Protein AF-A0A8T5FYB2-F1 (afdb_mo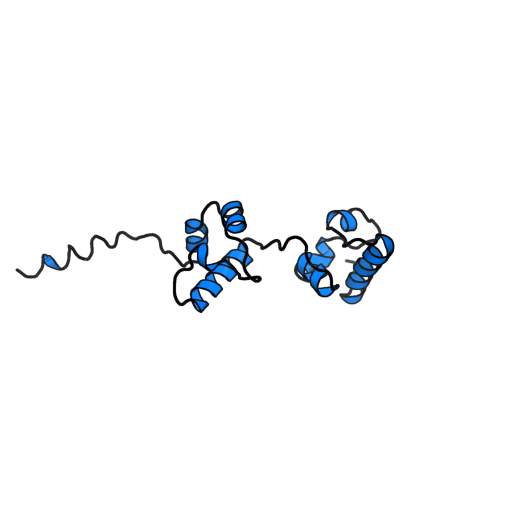nomer_lite)

Foldseek 3Di:
DPDDDLVNLLVLQVVVCVVPVDRDDQVNQCVDPVHDHQVNQCVRQVHPVSSCVVSVHDDPDPDDDLVQQLVVQLVLCVVVVHRDDLVSQPPDPSHDHSVSCCVPQVDPVSSCVSNVNDDDPPPPVVPVVVVVPPPD

Structure (mmCIF, N/CA/C/O backbone):
data_AF-A0A8T5FYB2-F1
#
_entry.id   AF-A0A8T5FYB2-F1
#
loop_
_atom_site.group_PDB
_atom_site.id
_atom_site.type_symbol
_atom_site.label_atom_id
_atom_site.label_alt_id
_atom_site.label_comp_id
_atom_site.label_asym_id
_atom_site.label_entity_id
_atom_site.label_seq_id
_atom_site.pdbx_PDB_ins_code
_atom_site.Cartn_x
_atom_site.Cartn_y
_atom_site.Cartn_z
_atom_site.occupancy
_atom_site.B_iso_or_equiv
_atom_site.auth_seq_id
_atom_site.auth_comp_id
_atom_site.auth_asym_id
_atom_site.auth_atom_id
_atom_site.pdbx_PDB_model_num
ATOM 1 N N . MET A 1 1 ? 3.066 13.982 -28.114 1.00 52.41 1 MET A N 1
ATOM 2 C CA . MET A 1 1 ? 3.278 12.894 -27.123 1.00 52.41 1 MET A CA 1
ATOM 3 C C . MET A 1 1 ? 3.550 11.590 -27.864 1.00 52.41 1 MET A C 1
ATOM 5 O O . MET A 1 1 ? 2.732 11.225 -28.700 1.00 52.41 1 MET A O 1
ATOM 9 N N . LYS A 1 2 ? 4.667 10.894 -27.600 1.00 58.66 2 LYS A N 1
ATOM 10 C CA . LYS A 1 2 ? 4.914 9.563 -28.189 1.00 58.66 2 LYS A CA 1
ATOM 11 C C . LYS A 1 2 ? 3.841 8.590 -27.685 1.00 58.66 2 LYS A C 1
ATOM 13 O O . LYS A 1 2 ? 3.773 8.314 -26.488 1.00 58.66 2 LYS A O 1
ATOM 18 N N . LYS A 1 3 ? 2.968 8.126 -28.582 1.00 71.88 3 LYS A N 1
ATOM 19 C CA . LYS A 1 3 ? 1.924 7.141 -28.274 1.00 71.88 3 LYS A CA 1
ATOM 20 C C . LYS A 1 3 ? 2.560 5.752 -28.304 1.00 71.88 3 LYS A C 1
ATOM 22 O O . LYS A 1 3 ? 2.771 5.207 -29.376 1.00 71.88 3 LYS A O 1
ATOM 27 N N . TYR A 1 4 ? 2.877 5.201 -27.136 1.00 79.94 4 TYR A N 1
ATOM 28 C CA . TYR A 1 4 ? 3.305 3.806 -27.029 1.00 79.94 4 TYR A CA 1
ATOM 29 C C . TYR A 1 4 ? 2.086 2.884 -26.925 1.00 79.94 4 TYR A C 1
ATOM 31 O O . TYR A 1 4 ? 1.150 3.163 -26.162 1.00 79.94 4 TYR A O 1
ATOM 39 N N . THR A 1 5 ? 2.091 1.784 -27.677 1.00 86.69 5 THR A N 1
ATOM 40 C CA . THR A 1 5 ? 1.067 0.739 -27.544 1.00 86.69 5 THR A CA 1
ATOM 41 C C . THR A 1 5 ? 1.333 -0.138 -26.318 1.00 86.69 5 THR A C 1
ATOM 43 O O . THR A 1 5 ? 2.391 -0.059 -25.688 1.00 86.69 5 THR A O 1
ATOM 46 N N . LYS A 1 6 ? 0.351 -0.965 -25.927 1.00 82.62 6 LYS A N 1
ATOM 47 C CA . LYS A 1 6 ? 0.542 -1.888 -24.796 1.00 82.62 6 LYS A CA 1
ATOM 48 C C . LYS A 1 6 ? 1.612 -2.930 -25.136 1.00 82.62 6 LYS A C 1
ATOM 50 O O . LYS A 1 6 ? 2.453 -3.205 -24.286 1.00 82.62 6 LYS A O 1
ATOM 55 N N . GLU A 1 7 ? 1.630 -3.436 -26.370 1.00 85.75 7 GLU A N 1
ATOM 56 C CA . GLU A 1 7 ? 2.602 -4.440 -26.818 1.00 85.75 7 GLU A CA 1
ATOM 57 C C . GLU A 1 7 ? 4.027 -3.881 -26.799 1.00 85.75 7 GLU A C 1
ATOM 59 O O . GLU A 1 7 ? 4.934 -4.528 -26.283 1.00 85.75 7 GLU A O 1
ATOM 64 N N . GLN A 1 8 ? 4.219 -2.645 -27.275 1.00 87.75 8 GLN A N 1
ATOM 65 C CA . GLN A 1 8 ? 5.530 -1.991 -27.260 1.00 87.75 8 GLN A CA 1
ATOM 66 C C . GLN A 1 8 ? 6.083 -1.867 -25.839 1.00 87.75 8 GLN A C 1
ATOM 68 O O . GLN A 1 8 ? 7.246 -2.171 -25.589 1.00 87.75 8 GLN A O 1
ATOM 73 N N . LEU A 1 9 ? 5.247 -1.453 -24.885 1.00 87.06 9 LEU A N 1
ATOM 74 C CA . LEU A 1 9 ? 5.647 -1.331 -23.485 1.00 87.06 9 LEU A CA 1
ATOM 75 C C . LEU A 1 9 ? 6.016 -2.694 -22.875 1.00 87.06 9 LEU A C 1
ATOM 77 O O . LEU A 1 9 ? 7.031 -2.804 -22.186 1.00 87.06 9 LEU A O 1
ATOM 81 N N . ILE A 1 10 ? 5.246 -3.744 -23.164 1.00 87.94 10 ILE A N 1
ATOM 82 C CA . ILE A 1 10 ? 5.572 -5.108 -22.720 1.00 87.94 10 ILE A CA 1
ATOM 83 C C . ILE A 1 10 ? 6.921 -5.549 -23.302 1.00 87.94 10 ILE A C 1
ATOM 85 O O . ILE A 1 10 ? 7.778 -6.032 -22.558 1.00 87.94 10 ILE A O 1
ATOM 89 N N . PHE A 1 11 ? 7.148 -5.301 -24.595 1.00 88.06 11 PHE A N 1
ATOM 90 C CA . PHE A 1 11 ? 8.403 -5.618 -25.273 1.00 88.06 11 PHE A CA 1
ATOM 91 C C . PHE A 1 11 ? 9.610 -4.952 -24.601 1.00 88.06 11 PHE A C 1
ATOM 93 O O . PHE A 1 11 ? 10.620 -5.614 -24.359 1.00 88.06 11 PHE A O 1
ATOM 100 N N . TYR A 1 12 ? 9.515 -3.672 -24.225 1.00 87.75 12 TYR A N 1
ATOM 101 C CA . TYR A 1 12 ? 10.605 -2.981 -23.525 1.00 87.75 12 TYR A CA 1
ATOM 102 C C . TYR A 1 12 ? 10.951 -3.633 -22.181 1.00 87.75 12 TYR A C 1
ATOM 104 O O . TYR A 1 12 ? 12.130 -3.843 -21.887 1.00 87.75 12 TYR A O 1
ATOM 112 N N . ILE A 1 13 ? 9.947 -4.000 -21.380 1.00 86.94 13 ILE A N 1
ATOM 113 C CA . ILE A 1 13 ? 10.162 -4.640 -20.073 1.00 86.94 13 ILE A CA 1
ATOM 114 C C . ILE A 1 13 ? 10.744 -6.047 -20.240 1.00 86.94 13 ILE A C 1
ATOM 116 O O . ILE A 1 13 ? 11.690 -6.405 -19.536 1.00 86.94 13 ILE A O 1
ATOM 120 N N . GLN A 1 14 ? 10.229 -6.834 -21.184 1.00 86.06 14 GLN A N 1
ATOM 121 C CA . GLN A 1 14 ? 10.755 -8.170 -21.470 1.00 86.06 14 GLN A CA 1
ATOM 122 C C . GLN A 1 14 ? 12.193 -8.114 -21.996 1.00 86.06 14 GLN A C 1
ATOM 124 O O . GLN A 1 14 ? 13.044 -8.883 -21.548 1.00 86.06 14 GLN A O 1
ATOM 129 N N . ASN A 1 15 ? 12.503 -7.167 -22.883 1.00 87.38 15 ASN A N 1
ATOM 130 C CA . ASN A 1 15 ? 13.857 -6.968 -23.394 1.00 87.38 15 ASN A CA 1
ATOM 131 C C . ASN A 1 15 ? 14.822 -6.526 -22.282 1.00 87.38 15 ASN A C 1
ATOM 133 O O . ASN A 1 15 ? 15.945 -7.025 -22.199 1.00 87.38 15 ASN A O 1
ATOM 137 N N . PHE A 1 16 ? 14.378 -5.644 -21.378 1.00 86.88 16 PHE A N 1
ATOM 138 C CA . PHE A 1 16 ? 15.153 -5.280 -20.192 1.00 86.88 16 PHE A CA 1
ATOM 139 C C . PHE A 1 16 ? 15.455 -6.512 -19.334 1.00 86.88 16 PHE A C 1
ATOM 141 O O . PHE A 1 16 ? 16.613 -6.748 -18.976 1.00 86.88 16 PHE A O 1
ATOM 148 N N . HIS A 1 17 ? 14.434 -7.326 -19.046 1.00 85.12 17 HIS A N 1
ATOM 149 C CA . HIS A 1 17 ? 14.605 -8.555 -18.280 1.00 85.12 17 HIS A CA 1
ATOM 150 C C . HIS A 1 17 ? 15.578 -9.514 -18.973 1.00 85.12 17 HIS A C 1
ATOM 152 O O . HIS A 1 17 ? 16.477 -10.041 -18.323 1.00 85.12 17 HIS A O 1
ATOM 158 N N . LYS A 1 18 ? 15.451 -9.722 -20.290 1.00 84.62 18 LYS A N 1
ATOM 159 C CA . LYS A 1 18 ? 16.349 -10.590 -21.067 1.00 84.62 18 LYS A CA 1
ATOM 160 C C . LYS A 1 18 ? 17.806 -10.128 -20.973 1.00 84.62 18 LYS A C 1
ATOM 162 O O . LYS A 1 18 ? 18.692 -10.951 -20.773 1.00 84.62 18 LYS A O 1
ATOM 167 N N . LYS A 1 19 ? 18.053 -8.816 -21.052 1.00 85.25 19 LYS A N 1
ATOM 168 C CA . LYS A 1 19 ? 19.405 -8.232 -20.996 1.00 85.25 19 LYS A CA 1
ATOM 169 C C . LYS A 1 19 ? 20.028 -8.248 -19.604 1.00 85.25 19 LYS A C 1
ATOM 171 O O . LYS A 1 19 ? 21.226 -8.468 -19.477 1.00 85.25 19 LYS A O 1
ATOM 176 N N . LYS A 1 20 ? 19.246 -7.954 -18.564 1.00 83.19 20 LYS A N 1
ATOM 177 C CA . LYS A 1 20 ? 19.756 -7.773 -17.194 1.00 83.19 20 LYS A CA 1
ATOM 178 C C . LYS A 1 20 ? 19.493 -8.973 -16.279 1.00 83.19 20 LYS A C 1
ATOM 180 O O . LYS A 1 20 ? 19.886 -8.915 -15.119 1.00 83.19 20 LYS A O 1
ATOM 185 N N . LYS A 1 21 ? 18.807 -10.013 -16.777 1.00 81.62 21 LYS A N 1
ATOM 186 C CA . LYS A 1 21 ? 18.339 -11.199 -16.032 1.00 81.62 21 LYS A CA 1
ATOM 187 C C . LYS A 1 21 ? 17.664 -10.851 -14.693 1.00 81.62 21 LYS A C 1
ATOM 189 O O . LYS A 1 21 ? 17.747 -11.604 -13.731 1.00 81.62 21 LYS A O 1
ATOM 194 N N . LYS A 1 22 ? 17.008 -9.687 -14.623 1.00 82.06 22 LYS A N 1
ATOM 195 C CA . LYS A 1 22 ? 16.340 -9.172 -13.421 1.00 82.06 22 LYS A CA 1
ATOM 196 C C . LYS A 1 22 ? 15.013 -8.518 -13.779 1.00 82.06 22 LYS A C 1
ATOM 198 O O . LYS A 1 22 ? 14.885 -7.915 -14.847 1.00 82.06 22 LYS A O 1
ATOM 203 N N . VAL A 1 23 ? 14.054 -8.569 -12.856 1.00 82.06 23 VAL A N 1
ATOM 204 C CA . VAL A 1 23 ? 12.792 -7.832 -12.993 1.00 82.06 23 VAL A CA 1
ATOM 205 C C . VAL A 1 23 ? 13.083 -6.328 -12.884 1.00 82.06 23 VAL A C 1
ATOM 207 O O . VAL A 1 23 ? 13.657 -5.902 -11.877 1.00 82.06 23 VAL A O 1
ATOM 210 N N . PRO A 1 24 ? 12.715 -5.514 -13.889 1.00 82.06 24 PRO A N 1
ATOM 211 C CA . PRO A 1 24 ? 12.968 -4.079 -13.856 1.00 82.06 24 PRO A CA 1
ATOM 212 C C . PRO A 1 24 ? 12.256 -3.402 -12.684 1.00 82.06 24 PRO A C 1
ATOM 214 O O . PRO A 1 24 ? 11.066 -3.615 -12.431 1.00 82.06 24 PRO A O 1
ATOM 217 N N . THR A 1 25 ? 12.980 -2.528 -11.989 1.00 82.62 25 THR A N 1
ATOM 218 C CA . THR A 1 25 ? 12.395 -1.598 -11.021 1.00 82.62 25 THR A CA 1
ATOM 219 C C . THR A 1 25 ? 12.078 -0.252 -11.673 1.00 82.62 25 THR A C 1
ATOM 221 O O . THR A 1 25 ? 12.579 0.080 -12.745 1.00 82.62 25 THR A O 1
ATOM 224 N N . ILE A 1 26 ? 11.278 0.575 -10.994 1.00 82.25 26 ILE A N 1
ATOM 225 C CA . ILE A 1 26 ? 10.985 1.950 -11.441 1.00 82.25 26 ILE A CA 1
ATOM 226 C C . ILE A 1 26 ? 12.277 2.752 -11.652 1.00 82.25 26 ILE A C 1
ATOM 228 O O . ILE A 1 26 ? 12.372 3.516 -12.609 1.00 82.25 26 ILE A O 1
ATOM 232 N N . LYS A 1 27 ? 13.270 2.571 -10.770 1.00 80.50 27 LYS A N 1
ATOM 233 C CA . LYS A 1 27 ? 14.566 3.247 -10.890 1.00 80.50 27 LYS A CA 1
ATOM 234 C C . LYS A 1 27 ? 15.308 2.783 -12.140 1.00 80.50 27 LYS A C 1
ATOM 236 O O . LYS A 1 27 ? 15.754 3.626 -1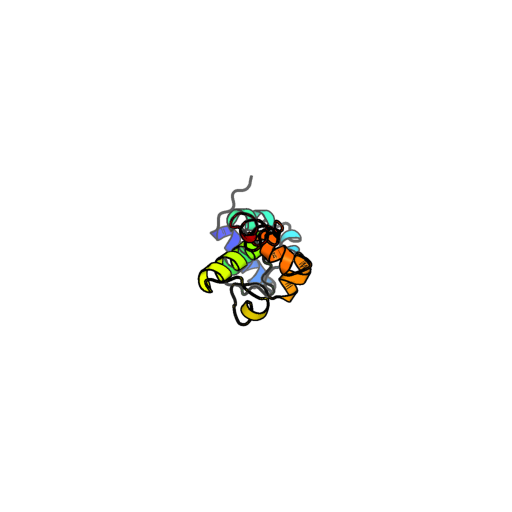2.899 1.00 80.50 27 LYS A O 1
ATOM 241 N N . ASP A 1 28 ? 15.356 1.475 -12.387 1.00 84.06 28 ASP A N 1
ATOM 242 C CA . ASP A 1 28 ? 16.044 0.916 -13.556 1.00 84.06 28 ASP A CA 1
ATOM 243 C C . ASP A 1 28 ? 15.515 1.478 -14.881 1.00 84.06 28 ASP A C 1
ATOM 245 O O . ASP A 1 28 ? 16.295 1.827 -15.761 1.00 84.06 28 ASP A O 1
ATOM 249 N N . ILE A 1 29 ? 14.191 1.585 -15.008 1.00 84.25 29 ILE A N 1
ATOM 250 C CA . ILE A 1 29 ? 13.544 2.070 -16.231 1.00 84.25 29 ILE A CA 1
ATOM 251 C C . ILE A 1 29 ? 13.667 3.584 -16.373 1.00 84.25 29 ILE A C 1
ATOM 253 O O . ILE A 1 29 ? 13.924 4.068 -17.467 1.00 84.25 29 ILE A O 1
ATOM 257 N N . ASN A 1 30 ? 13.526 4.339 -15.280 1.00 83.19 30 ASN A N 1
ATOM 258 C CA . ASN A 1 30 ? 13.702 5.791 -15.331 1.00 83.19 30 ASN A CA 1
ATOM 259 C C . ASN A 1 30 ? 15.167 6.198 -15.579 1.00 83.19 30 ASN A C 1
ATOM 261 O O . ASN A 1 30 ? 15.405 7.276 -16.114 1.00 83.19 30 ASN A O 1
ATOM 265 N N . SER A 1 31 ? 16.139 5.367 -15.190 1.00 82.75 31 SER A N 1
ATOM 266 C CA . SER A 1 31 ? 17.561 5.593 -15.472 1.00 82.75 31 SER A CA 1
ATOM 267 C C . SER A 1 31 ? 17.949 5.281 -16.921 1.00 82.75 31 SER A C 1
ATOM 269 O O . SER A 1 31 ? 18.985 5.755 -17.385 1.00 82.75 31 SER A O 1
ATOM 271 N N . ASP A 1 32 ? 17.144 4.508 -17.652 1.00 79.50 32 ASP A N 1
ATOM 272 C CA . ASP A 1 32 ? 17.409 4.170 -19.048 1.00 79.50 32 ASP A CA 1
ATOM 273 C C . ASP A 1 32 ? 16.757 5.184 -20.000 1.00 79.50 32 ASP A C 1
ATOM 275 O O . ASP A 1 32 ? 15.549 5.164 -20.227 1.00 79.50 32 ASP A O 1
ATOM 279 N N . LYS A 1 33 ? 17.574 6.045 -20.624 1.00 75.12 33 LYS A N 1
ATOM 280 C CA . LYS A 1 33 ? 17.117 7.049 -21.607 1.00 75.12 33 LYS A CA 1
ATOM 281 C C . LYS A 1 33 ? 16.396 6.442 -22.821 1.00 75.12 33 LYS A C 1
ATOM 283 O O . LYS A 1 33 ? 15.654 7.156 -23.493 1.00 75.12 33 LYS A O 1
ATOM 288 N N . LYS A 1 34 ? 16.628 5.160 -23.137 1.00 78.00 34 LYS A N 1
ATOM 289 C CA . LYS A 1 34 ? 15.990 4.467 -24.271 1.00 78.00 34 LYS A CA 1
ATOM 290 C C . LYS A 1 34 ? 14.645 3.844 -23.901 1.00 78.00 34 LYS A C 1
ATOM 292 O O . LYS A 1 34 ? 13.880 3.493 -24.798 1.00 78.00 34 LYS A O 1
ATOM 297 N N . SER A 1 35 ? 14.359 3.710 -22.608 1.00 78.50 35 SER A N 1
ATOM 298 C CA . SER A 1 35 ? 13.122 3.119 -22.119 1.00 78.50 35 SER A CA 1
ATOM 299 C C . SER A 1 35 ? 12.056 4.195 -21.864 1.00 78.50 35 SER A C 1
ATOM 301 O O . SER A 1 35 ? 12.369 5.303 -21.425 1.00 78.50 35 SER A O 1
ATOM 303 N N . PRO A 1 36 ? 10.767 3.902 -22.120 1.00 83.62 36 PRO A N 1
ATOM 304 C CA . PRO A 1 36 ? 9.675 4.787 -21.725 1.00 83.62 36 PRO A CA 1
ATOM 305 C C . PRO A 1 36 ? 9.686 5.056 -20.215 1.00 83.62 36 PRO A C 1
ATOM 307 O O . PRO A 1 36 ? 10.083 4.203 -19.427 1.00 83.62 36 PRO A O 1
ATOM 310 N N . SER A 1 37 ? 9.215 6.226 -19.783 1.00 84.00 37 SER A N 1
ATOM 311 C CA . SER A 1 37 ? 9.174 6.551 -18.353 1.00 84.00 37 SER A CA 1
ATOM 312 C C . SER A 1 37 ? 8.191 5.653 -17.600 1.00 84.00 37 SER A C 1
ATOM 314 O O . SER A 1 37 ? 7.145 5.271 -18.133 1.00 84.00 37 SER A O 1
ATOM 316 N N . SER A 1 38 ? 8.460 5.386 -16.320 1.00 83.00 38 SER A N 1
ATOM 317 C CA . SER A 1 38 ? 7.523 4.671 -15.432 1.00 83.00 38 SER A CA 1
ATOM 318 C C . SER A 1 38 ? 6.104 5.263 -15.431 1.00 83.00 38 SER A C 1
ATOM 320 O O . SER A 1 38 ? 5.130 4.512 -15.356 1.00 83.00 38 SER A O 1
ATOM 322 N N . SER A 1 39 ? 5.968 6.583 -15.597 1.00 81.88 39 SER A N 1
ATOM 323 C CA . SER A 1 39 ? 4.681 7.276 -15.733 1.00 81.88 39 SER A CA 1
ATOM 324 C C . SER A 1 39 ? 3.908 6.849 -16.984 1.00 81.88 39 SER A C 1
ATOM 326 O O . SER A 1 39 ? 2.690 6.710 -16.935 1.00 81.88 39 SER A O 1
ATOM 328 N N . THR A 1 40 ? 4.599 6.571 -18.093 1.00 87.19 40 THR A N 1
ATOM 329 C CA . THR A 1 40 ? 3.981 6.078 -19.339 1.00 87.19 40 THR A CA 1
ATOM 330 C C . THR A 1 40 ? 3.364 4.696 -19.127 1.00 87.19 40 THR A C 1
ATOM 332 O O . THR A 1 40 ? 2.219 4.453 -19.508 1.00 87.19 40 THR A O 1
ATOM 335 N N . TYR A 1 41 ? 4.087 3.807 -18.440 1.00 86.00 41 TYR A N 1
ATOM 336 C CA . TYR A 1 41 ? 3.580 2.487 -18.066 1.00 86.00 41 TYR A CA 1
ATOM 337 C C . TYR A 1 41 ? 2.397 2.580 -17.101 1.00 86.00 41 TYR A C 1
ATOM 339 O O . TYR A 1 41 ? 1.375 1.930 -17.316 1.00 86.00 41 TYR A O 1
ATOM 347 N N . ALA A 1 42 ? 2.508 3.405 -16.058 1.00 80.88 42 ALA A N 1
ATOM 348 C CA . ALA A 1 42 ? 1.437 3.589 -15.086 1.00 80.88 42 ALA A CA 1
ATOM 349 C C . ALA A 1 42 ? 0.171 4.179 -15.727 1.00 80.88 42 ALA A C 1
ATOM 351 O O . ALA A 1 42 ? -0.917 3.699 -15.439 1.00 80.88 42 ALA A O 1
ATOM 352 N N . ASN A 1 43 ? 0.294 5.135 -16.649 1.00 82.56 43 ASN A N 1
ATOM 353 C CA . ASN A 1 43 ? -0.860 5.699 -17.355 1.00 82.56 43 ASN A CA 1
ATOM 354 C C . ASN A 1 43 ? -1.532 4.681 -18.289 1.00 82.56 43 ASN A C 1
ATOM 356 O O . ASN A 1 43 ? -2.752 4.684 -18.423 1.00 82.56 43 ASN A O 1
ATOM 360 N N . ARG A 1 44 ? -0.761 3.786 -18.924 1.00 84.06 44 ARG A N 1
ATOM 361 C CA . ARG A 1 44 ? -1.304 2.800 -19.874 1.00 84.06 44 ARG A CA 1
ATOM 362 C C . ARG A 1 44 ? -1.925 1.575 -19.196 1.00 84.06 44 ARG A C 1
ATOM 364 O O . ARG A 1 44 ? -2.924 1.051 -19.686 1.00 84.06 44 ARG A O 1
ATOM 371 N N . PHE A 1 45 ? -1.321 1.102 -18.107 1.00 80.50 45 PHE A N 1
ATOM 372 C CA . PHE A 1 45 ? -1.722 -0.126 -17.402 1.00 80.50 45 PHE A CA 1
ATOM 373 C C . PHE A 1 45 ? -2.372 0.139 -16.034 1.00 80.50 45 PHE A C 1
ATOM 375 O O . PHE A 1 45 ? -2.795 -0.787 -15.346 1.00 80.50 45 PHE A O 1
ATOM 382 N N . GLY A 1 46 ? -2.458 1.400 -15.616 1.00 76.56 46 GLY A N 1
ATOM 383 C CA . GLY A 1 46 ? -3.020 1.853 -14.343 1.00 76.56 46 GLY A CA 1
ATOM 384 C C . GLY A 1 46 ? -2.007 1.919 -13.195 1.00 76.56 46 GLY A C 1
ATOM 385 O O . GLY A 1 46 ? -2.141 2.763 -12.313 1.00 76.56 46 GLY A O 1
ATOM 386 N N . SER A 1 47 ? -0.989 1.052 -13.165 1.00 79.75 47 SER A N 1
ATOM 387 C CA . SER A 1 47 ? 0.109 1.136 -12.191 1.00 79.75 47 SER A CA 1
ATOM 388 C C . SER A 1 47 ? 1.325 0.320 -12.626 1.00 79.75 47 SER A C 1
ATOM 390 O O . SER A 1 47 ? 1.189 -0.635 -13.384 1.00 79.75 47 SER A O 1
ATOM 392 N N . TRP A 1 48 ? 2.506 0.634 -12.082 1.00 81.69 48 TRP A N 1
ATOM 393 C CA . TRP A 1 48 ? 3.730 -0.146 -12.329 1.00 81.69 48 TRP A CA 1
ATOM 394 C C . TRP A 1 48 ? 3.576 -1.630 -11.959 1.00 81.69 48 TRP A C 1
ATOM 396 O O . TRP A 1 48 ? 4.040 -2.512 -12.674 1.00 81.69 48 TRP A O 1
ATOM 406 N N . ASN A 1 49 ? 2.875 -1.922 -10.861 1.00 77.12 49 ASN A N 1
ATOM 407 C CA . ASN A 1 49 ? 2.625 -3.304 -10.453 1.00 77.12 49 ASN A CA 1
ATOM 408 C C . ASN A 1 49 ? 1.706 -4.022 -11.446 1.00 77.12 49 ASN A C 1
ATOM 410 O O . ASN A 1 49 ? 1.975 -5.171 -11.780 1.00 77.12 49 ASN A O 1
ATOM 414 N N . LYS A 1 50 ? 0.659 -3.348 -11.946 1.00 79.62 50 LYS A N 1
ATOM 415 C CA . LYS A 1 50 ? -0.194 -3.897 -13.010 1.00 79.62 50 LYS A CA 1
ATOM 416 C C . LYS A 1 50 ? 0.614 -4.158 -14.277 1.00 79.62 50 LYS A C 1
ATOM 418 O O . LYS A 1 50 ? 0.446 -5.210 -14.877 1.00 79.62 50 LYS A O 1
ATOM 423 N N . THR A 1 51 ? 1.538 -3.267 -14.631 1.00 83.69 51 THR A N 1
ATOM 424 C CA . THR A 1 51 ? 2.460 -3.485 -15.749 1.00 83.69 51 THR A CA 1
ATOM 425 C C . THR A 1 51 ? 3.278 -4.763 -15.571 1.00 83.69 51 THR A C 1
ATOM 427 O O . THR A 1 51 ? 3.315 -5.585 -16.480 1.00 83.69 51 THR A O 1
ATOM 430 N N . LEU A 1 52 ? 3.899 -4.964 -14.402 1.00 82.44 52 LEU A N 1
ATOM 431 C CA . LEU A 1 52 ? 4.688 -6.169 -14.122 1.00 82.44 52 LEU A CA 1
ATOM 432 C C . LEU A 1 52 ? 3.839 -7.445 -14.192 1.00 82.44 52 LEU A C 1
ATOM 434 O O . LEU A 1 52 ? 4.291 -8.423 -14.777 1.00 82.44 52 LEU A O 1
ATOM 438 N N . ILE A 1 53 ? 2.608 -7.406 -13.671 1.00 80.62 53 ILE A N 1
ATOM 439 C CA . ILE A 1 53 ? 1.654 -8.524 -13.755 1.00 80.62 53 ILE A CA 1
ATOM 440 C C . ILE A 1 53 ? 1.330 -8.852 -15.218 1.00 80.62 53 ILE A C 1
ATOM 442 O O . ILE A 1 53 ? 1.424 -10.008 -15.612 1.00 80.62 53 ILE A O 1
ATOM 446 N N . VAL A 1 54 ? 1.005 -7.843 -16.035 1.00 82.06 54 VAL A N 1
ATOM 447 C CA . VAL A 1 54 ? 0.717 -8.023 -17.471 1.00 82.06 54 VAL A CA 1
ATOM 448 C C . VAL A 1 54 ? 1.930 -8.571 -18.226 1.00 82.06 54 VAL A C 1
ATOM 450 O O . VAL A 1 54 ? 1.774 -9.345 -19.162 1.00 82.06 54 VAL A O 1
ATOM 453 N N . CYS A 1 55 ? 3.143 -8.216 -17.803 1.00 81.75 55 CYS A N 1
ATOM 454 C CA . CYS A 1 55 ? 4.377 -8.739 -18.386 1.00 81.75 55 CYS A CA 1
ATOM 455 C C . CYS A 1 55 ? 4.761 -10.143 -17.873 1.00 81.75 55 CYS A C 1
ATOM 457 O O . CYS A 1 55 ? 5.817 -10.644 -18.252 1.00 81.75 55 CYS A O 1
ATOM 459 N N . GLY A 1 56 ? 3.947 -10.767 -17.012 1.00 80.44 56 GLY A N 1
ATOM 460 C CA . GLY A 1 56 ? 4.189 -12.109 -16.472 1.00 80.44 56 GLY A CA 1
ATOM 461 C C . GLY A 1 56 ? 5.153 -12.165 -15.281 1.00 80.44 56 GLY A C 1
ATOM 462 O O . GLY A 1 56 ? 5.604 -13.244 -14.905 1.00 80.44 56 GLY A O 1
ATOM 463 N N . PHE A 1 57 ? 5.484 -11.028 -14.660 1.00 82.06 57 PHE A N 1
ATOM 464 C CA . PHE A 1 57 ? 6.407 -10.978 -13.525 1.00 82.06 57 PHE A CA 1
ATOM 465 C C . PHE A 1 57 ? 5.684 -11.023 -12.176 1.00 82.06 57 PHE A C 1
ATOM 467 O O . PHE A 1 57 ? 4.699 -10.318 -11.939 1.00 82.06 57 PHE A O 1
ATOM 474 N N . LYS A 1 58 ? 6.242 -11.795 -11.232 1.00 67.56 58 LYS A N 1
ATOM 475 C CA . LYS A 1 58 ? 5.809 -11.788 -9.828 1.00 67.56 58 LYS A CA 1
ATOM 476 C C . LYS A 1 58 ? 6.264 -10.494 -9.144 1.00 67.56 58 LYS A C 1
ATOM 478 O O . LYS A 1 58 ? 7.438 -10.128 -9.174 1.00 67.56 58 LYS A O 1
ATOM 483 N N . ILE A 1 59 ? 5.333 -9.792 -8.502 1.00 73.19 59 ILE A N 1
ATOM 484 C CA . ILE A 1 59 ? 5.621 -8.551 -7.772 1.00 73.19 59 ILE A CA 1
ATOM 485 C C . ILE A 1 59 ? 6.166 -8.850 -6.365 1.00 73.19 59 ILE A C 1
ATOM 487 O O . ILE A 1 59 ? 5.453 -9.363 -5.512 1.00 73.19 59 ILE A O 1
ATOM 491 N N . ASN A 1 60 ? 7.418 -8.465 -6.088 1.00 57.41 60 ASN A N 1
ATOM 492 C CA . ASN A 1 60 ? 8.080 -8.740 -4.798 1.00 57.41 60 ASN A CA 1
ATOM 493 C C . ASN A 1 60 ? 7.487 -7.975 -3.596 1.00 57.41 60 ASN A C 1
ATOM 495 O O . ASN A 1 60 ? 7.632 -8.396 -2.453 1.00 57.41 60 ASN A O 1
ATOM 499 N N . LYS A 1 61 ? 6.829 -6.829 -3.822 1.00 59.47 61 LYS A N 1
ATOM 500 C CA . LYS A 1 61 ? 6.135 -6.056 -2.776 1.00 59.47 61 LYS A CA 1
ATOM 501 C C . LYS A 1 61 ? 4.857 -5.456 -3.349 1.00 59.47 61 LYS A C 1
ATOM 503 O O . LYS A 1 61 ? 4.900 -4.433 -4.035 1.00 59.47 61 LYS A O 1
ATOM 508 N N . LYS A 1 62 ? 3.709 -6.070 -3.051 1.00 61.88 62 LYS A N 1
ATOM 509 C CA . LYS A 1 62 ? 2.386 -5.541 -3.411 1.00 61.88 62 LYS A CA 1
ATOM 510 C C . LYS A 1 62 ? 2.158 -4.232 -2.649 1.00 61.88 62 LYS A C 1
ATOM 512 O O . LYS A 1 62 ? 1.807 -4.209 -1.472 1.00 61.88 62 LYS A O 1
ATOM 517 N N . LYS A 1 63 ? 2.464 -3.107 -3.300 1.00 66.81 63 LYS A N 1
ATOM 518 C CA . LYS A 1 63 ? 2.197 -1.769 -2.765 1.00 66.81 63 LYS A CA 1
ATOM 519 C C . LYS A 1 63 ? 0.724 -1.460 -2.991 1.00 66.81 63 LYS A C 1
ATOM 521 O O . LYS A 1 63 ? 0.350 -1.088 -4.093 1.00 66.81 63 LYS A O 1
ATOM 526 N N . TYR A 1 64 ? -0.076 -1.587 -1.942 1.00 72.94 64 TYR A N 1
ATOM 527 C CA . TYR A 1 64 ? -1.466 -1.146 -1.958 1.00 72.94 64 TYR A CA 1
ATOM 528 C C . TYR A 1 64 ? -1.536 0.365 -1.737 1.00 72.94 64 TYR A C 1
ATOM 530 O O . TYR A 1 64 ? -0.924 0.879 -0.795 1.00 72.94 64 TYR A O 1
ATOM 538 N N . SER A 1 65 ? -2.247 1.105 -2.578 1.00 81.44 65 SER A N 1
ATOM 539 C CA . SER A 1 65 ? -2.584 2.504 -2.297 1.00 81.44 65 SER A CA 1
ATOM 540 C C . SER A 1 65 ? -3.511 2.601 -1.079 1.00 81.44 65 SER A C 1
ATOM 542 O O . SER A 1 65 ? -4.180 1.636 -0.714 1.00 81.44 65 SER A O 1
ATOM 544 N N . LYS A 1 66 ? -3.577 3.773 -0.428 1.00 81.75 66 LYS A N 1
ATOM 545 C CA . LYS A 1 66 ? -4.522 3.966 0.688 1.00 81.75 66 LYS A CA 1
ATOM 546 C C . LYS A 1 66 ? -5.968 3.709 0.241 1.00 81.75 66 LYS A C 1
ATOM 548 O O . LYS A 1 66 ? -6.724 3.109 0.992 1.00 81.75 66 LYS A O 1
ATOM 553 N N . LYS A 1 67 ? -6.327 4.108 -0.983 1.00 79.38 67 LYS A N 1
ATOM 554 C CA . LYS A 1 67 ? -7.664 3.889 -1.549 1.00 79.38 67 LYS A CA 1
ATOM 555 C C . LYS A 1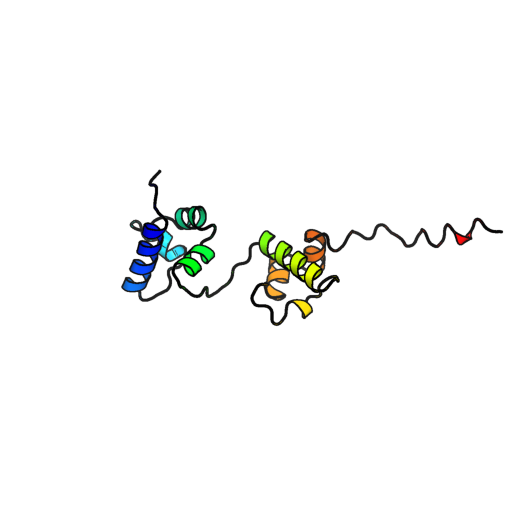 67 ? -7.980 2.399 -1.702 1.00 79.38 67 LYS A C 1
ATOM 557 O O . LYS A 1 67 ? -8.985 1.955 -1.159 1.00 79.38 67 LYS A O 1
ATOM 562 N N . GLU A 1 68 ? -7.087 1.635 -2.335 1.00 83.06 68 GLU A N 1
ATOM 563 C CA . GLU A 1 68 ? -7.246 0.179 -2.492 1.00 83.06 68 GLU A CA 1
ATOM 564 C C . GLU A 1 68 ? -7.377 -0.516 -1.134 1.00 83.06 68 GLU A C 1
ATOM 566 O O . GLU A 1 68 ? -8.253 -1.346 -0.950 1.00 83.06 68 GLU A O 1
ATOM 571 N N . MET A 1 69 ? -6.565 -0.122 -0.149 1.00 88.75 69 MET A N 1
ATOM 572 C CA . MET A 1 69 ? -6.641 -0.671 1.208 1.00 88.75 69 MET A CA 1
ATOM 573 C C . MET A 1 69 ? -8.006 -0.416 1.862 1.00 88.75 69 MET A C 1
ATOM 575 O O . MET A 1 69 ? -8.565 -1.303 2.498 1.00 88.75 69 MET A O 1
ATOM 579 N N . ILE A 1 70 ? -8.579 0.778 1.699 1.00 90.62 70 ILE A N 1
ATOM 580 C CA . ILE A 1 70 ? -9.917 1.075 2.224 1.00 90.62 70 ILE A CA 1
ATOM 581 C C . ILE A 1 70 ? -10.998 0.260 1.502 1.00 90.62 70 ILE A C 1
ATOM 583 O O . ILE A 1 70 ? -11.906 -0.256 2.155 1.00 90.62 70 ILE A O 1
ATOM 587 N N . GLU A 1 71 ? -10.900 0.106 0.181 1.00 87.06 71 GLU A N 1
ATOM 588 C CA . GLU A 1 71 ? -11.814 -0.741 -0.595 1.00 87.06 71 GLU A CA 1
ATOM 589 C C . GLU A 1 71 ? -11.730 -2.210 -0.166 1.00 87.06 71 GLU A C 1
ATOM 591 O O . GLU A 1 71 ? -12.770 -2.828 0.063 1.00 87.06 71 GLU A O 1
ATOM 596 N N . SER A 1 72 ? -10.525 -2.745 0.058 1.00 88.38 72 SER A N 1
ATOM 597 C CA . SER A 1 72 ? -10.347 -4.114 0.548 1.00 88.38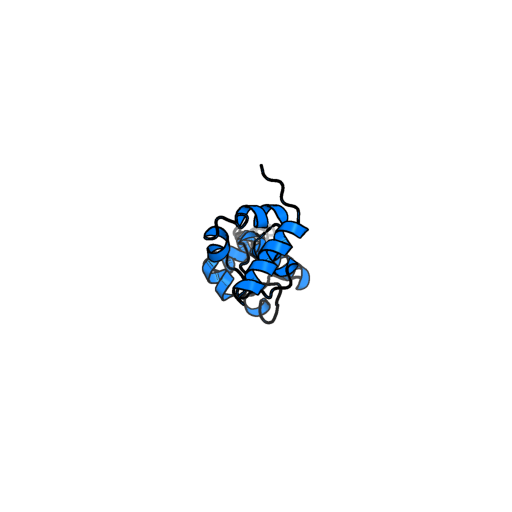 72 SER A CA 1
ATOM 598 C C . SER A 1 72 ? -11.024 -4.334 1.905 1.00 88.38 72 SER A C 1
ATOM 600 O O . SER A 1 72 ? -11.645 -5.369 2.124 1.00 88.38 72 SER A O 1
ATOM 602 N N . VAL A 1 73 ? -10.964 -3.353 2.812 1.00 90.88 73 VAL A N 1
ATOM 603 C CA . VAL A 1 73 ? -11.634 -3.436 4.122 1.00 90.88 73 VAL A CA 1
ATOM 604 C C . VAL A 1 73 ? -13.156 -3.376 3.997 1.00 90.88 73 VAL A C 1
ATOM 606 O O . VAL A 1 73 ? -13.853 -4.090 4.716 1.00 90.88 73 VAL A O 1
ATOM 609 N N . LYS A 1 74 ? -13.689 -2.565 3.075 1.00 88.00 74 LYS A N 1
ATOM 610 C CA . LYS A 1 74 ? -15.133 -2.534 2.790 1.00 88.00 74 LYS A CA 1
ATOM 611 C C . LYS A 1 74 ? -15.621 -3.868 2.228 1.00 88.00 74 LYS A C 1
ATOM 613 O O . LYS A 1 74 ? -16.651 -4.363 2.675 1.00 88.00 74 LYS A O 1
ATOM 618 N N . LEU A 1 75 ? -14.879 -4.446 1.284 1.00 87.81 75 LEU A N 1
ATOM 619 C CA . LEU A 1 75 ? -15.176 -5.763 0.717 1.00 87.81 75 LEU A CA 1
ATOM 620 C C . LEU A 1 75 ? -15.146 -6.846 1.795 1.00 87.81 75 LEU A C 1
ATOM 622 O O . LEU A 1 75 ? -16.107 -7.594 1.924 1.00 87.81 75 LEU A O 1
ATOM 626 N N . LEU A 1 76 ? -14.109 -6.849 2.637 1.00 89.19 76 LEU A N 1
ATOM 627 C CA . LEU A 1 76 ? -13.995 -7.793 3.747 1.00 89.19 76 LEU A CA 1
ATOM 628 C C . LEU A 1 76 ? -15.167 -7.666 4.732 1.00 89.19 76 LEU A C 1
ATOM 630 O O . LEU A 1 76 ? -15.671 -8.664 5.232 1.00 89.19 76 LEU A O 1
ATOM 634 N N . SER A 1 77 ? -15.630 -6.442 5.000 1.00 88.69 77 SER A N 1
ATOM 635 C CA . SER A 1 77 ? -16.793 -6.227 5.863 1.00 88.69 77 SER A CA 1
ATOM 636 C C . SER A 1 77 ? -18.087 -6.770 5.259 1.00 88.69 77 SER A C 1
ATOM 638 O O . SER A 1 77 ? -18.892 -7.341 5.992 1.00 88.69 77 SER A O 1
ATOM 640 N N . LYS A 1 78 ? -18.273 -6.619 3.940 1.00 83.75 78 LYS A N 1
ATOM 641 C CA . LYS A 1 78 ? -19.415 -7.196 3.219 1.00 83.75 78 LYS A CA 1
ATOM 642 C C . LYS A 1 78 ? -19.377 -8.722 3.243 1.00 83.75 78 LYS A C 1
ATOM 644 O O . LYS A 1 78 ? -20.393 -9.333 3.534 1.00 83.75 78 LYS A O 1
ATOM 649 N N . GLU A 1 79 ? -18.211 -9.313 2.995 1.00 84.69 79 GLU A N 1
ATOM 650 C CA . GLU A 1 79 ? -18.016 -10.768 2.996 1.00 84.69 79 GLU A CA 1
ATOM 651 C C . GLU A 1 79 ? -18.303 -11.385 4.372 1.00 84.69 79 GLU A C 1
ATOM 653 O O . GLU A 1 79 ? -18.964 -12.410 4.472 1.00 84.69 79 GLU A O 1
ATOM 658 N N . LEU A 1 80 ? -17.843 -10.740 5.448 1.00 86.75 80 LEU A N 1
ATOM 659 C CA . LEU A 1 80 ? -18.041 -11.244 6.807 1.00 86.75 80 LEU A CA 1
ATOM 660 C C . LEU A 1 80 ? -19.394 -10.851 7.422 1.00 86.75 80 LEU A C 1
ATOM 662 O O . LEU A 1 80 ? -19.682 -11.272 8.543 1.00 86.75 80 LEU A O 1
ATOM 666 N N . GLY A 1 81 ? -20.162 -9.965 6.776 1.00 85.81 81 GLY A N 1
ATOM 667 C CA . GLY A 1 81 ? -21.383 -9.369 7.337 1.00 85.81 81 GLY A CA 1
ATOM 668 C C . GLY A 1 81 ? -21.166 -8.580 8.639 1.00 85.81 81 GLY A C 1
ATOM 669 O O . GLY A 1 81 ? -22.118 -8.269 9.350 1.00 85.81 81 GLY A O 1
ATOM 670 N N . LYS A 1 82 ? -19.912 -8.272 8.993 1.00 86.75 82 LYS A N 1
ATOM 671 C CA . LYS A 1 82 ? -19.525 -7.639 10.264 1.00 86.75 82 LYS A CA 1
ATOM 672 C C . LYS A 1 82 ? -18.338 -6.703 10.080 1.00 86.75 82 LYS A C 1
ATOM 674 O O . LYS A 1 82 ? -17.696 -6.671 9.031 1.00 86.75 82 LYS A O 1
ATOM 679 N N . ILE A 1 83 ? -18.021 -5.938 11.123 1.00 87.88 83 ILE A N 1
ATOM 680 C CA . ILE A 1 83 ? -16.845 -5.062 11.133 1.00 87.88 83 ILE A CA 1
ATOM 681 C C . ILE A 1 83 ? -15.579 -5.935 11.226 1.00 87.88 83 ILE A C 1
ATOM 683 O O . ILE A 1 83 ? -15.414 -6.637 12.230 1.00 87.88 83 ILE A O 1
ATOM 687 N N . PRO A 1 84 ? -14.671 -5.884 10.233 1.00 88.44 84 PRO A N 1
ATOM 688 C CA . PRO A 1 84 ? -13.478 -6.712 10.221 1.00 88.44 84 PRO A CA 1
ATOM 689 C C . PRO A 1 84 ? -12.484 -6.269 11.297 1.00 88.44 84 PRO A C 1
ATOM 691 O O . PRO A 1 84 ? -12.223 -5.078 11.516 1.00 88.44 84 PRO A O 1
ATOM 694 N N . LYS A 1 85 ? -11.893 -7.253 11.963 1.00 87.62 85 LYS A N 1
ATOM 695 C CA . LYS A 1 85 ? -10.812 -7.101 12.935 1.00 87.62 85 LYS A CA 1
ATOM 696 C C . LYS A 1 85 ? -9.464 -7.295 12.243 1.00 87.62 85 LYS A C 1
ATOM 698 O O . LYS A 1 85 ? -9.367 -7.895 11.179 1.00 87.62 85 LYS A O 1
ATOM 703 N N . GLY A 1 86 ? -8.391 -6.828 12.881 1.00 83.44 86 GLY A N 1
ATOM 704 C CA . GLY A 1 86 ? -7.035 -7.014 12.353 1.00 83.44 86 GLY A CA 1
ATOM 705 C C . GLY A 1 86 ? -6.638 -8.488 12.169 1.00 83.44 86 GLY A C 1
ATOM 706 O O . GLY A 1 86 ? -5.810 -8.794 11.319 1.00 83.44 86 GLY A O 1
ATOM 707 N N . SER A 1 87 ? -7.250 -9.403 12.927 1.00 85.06 87 SER A N 1
ATOM 708 C CA . SER A 1 87 ? -7.101 -10.855 12.767 1.00 85.06 87 SER A CA 1
ATOM 709 C C . SER A 1 87 ? -7.714 -11.386 11.472 1.00 85.06 87 SER A C 1
ATOM 711 O O . SER A 1 87 ? -7.159 -12.310 10.889 1.00 85.06 87 SER A O 1
ATOM 713 N N . ASP A 1 88 ? -8.801 -10.775 10.992 1.00 86.38 88 ASP A N 1
ATOM 714 C CA . ASP A 1 88 ? -9.554 -11.228 9.811 1.00 86.38 88 ASP A CA 1
ATOM 715 C C . ASP A 1 88 ? -8.805 -10.944 8.494 1.00 86.38 88 ASP A C 1
ATOM 717 O O . ASP A 1 88 ? -9.182 -11.431 7.430 1.00 86.38 88 ASP A O 1
ATOM 721 N N . LEU A 1 89 ? -7.726 -10.156 8.574 1.00 86.69 89 LEU A N 1
ATOM 722 C CA . LEU A 1 89 ? -6.792 -9.878 7.481 1.00 86.69 89 LEU A CA 1
ATOM 723 C C . LEU A 1 89 ? -5.835 -11.043 7.201 1.00 86.69 89 LEU A C 1
ATOM 725 O O . LEU A 1 89 ? -5.202 -11.066 6.146 1.00 86.69 89 LEU A O 1
ATOM 729 N N . LYS A 1 90 ? -5.644 -11.952 8.166 1.00 83.00 90 LYS A N 1
ATOM 730 C CA . LYS A 1 90 ? -4.705 -13.069 8.016 1.00 83.00 90 LYS A CA 1
ATOM 731 C C . LYS A 1 90 ? -5.203 -14.026 6.928 1.00 83.00 90 LYS A C 1
ATOM 733 O O . LYS A 1 90 ? -6.402 -14.173 6.727 1.00 83.00 90 LYS A O 1
ATOM 738 N N . ASN A 1 91 ? -4.261 -14.677 6.248 1.00 76.81 91 ASN A N 1
ATOM 739 C CA . ASN A 1 91 ? -4.515 -15.709 5.234 1.00 76.81 91 ASN A CA 1
ATOM 740 C C . ASN A 1 91 ? -5.283 -15.231 3.984 1.00 76.81 91 ASN A C 1
ATOM 742 O O . ASN A 1 91 ? -5.924 -16.030 3.310 1.00 76.81 91 ASN A O 1
ATOM 746 N N . ARG A 1 92 ? -5.216 -13.935 3.648 1.00 78.38 92 ARG A N 1
ATOM 747 C CA . ARG A 1 92 ? -5.866 -13.366 2.456 1.00 78.38 92 ARG A CA 1
ATOM 748 C C . ARG A 1 92 ? -4.841 -12.671 1.556 1.00 78.38 92 ARG A C 1
ATOM 750 O O . ARG A 1 92 ? -4.269 -11.653 1.930 1.00 78.38 92 ARG A O 1
ATOM 757 N N . GLU A 1 93 ? -4.633 -13.183 0.344 1.00 75.62 93 GLU A N 1
ATOM 758 C CA . GLU A 1 93 ? -3.626 -12.656 -0.605 1.00 75.62 93 GLU A CA 1
ATOM 759 C C . GLU A 1 93 ? -4.027 -11.333 -1.286 1.00 75.62 93 GLU A C 1
ATOM 761 O O . GLU A 1 93 ? -3.197 -10.588 -1.829 1.00 75.62 93 GLU A O 1
ATOM 766 N N . TRP A 1 94 ? -5.324 -11.029 -1.288 1.00 78.81 94 TRP A N 1
ATOM 767 C CA . TRP A 1 94 ? -5.889 -9.839 -1.921 1.00 78.81 94 TRP A CA 1
ATOM 768 C C . TRP A 1 94 ? -5.938 -8.619 -0.993 1.00 78.81 94 TRP A C 1
ATOM 770 O O . TRP A 1 94 ? -6.241 -7.521 -1.459 1.00 78.81 94 TRP A O 1
ATOM 780 N N . ILE A 1 95 ? -5.596 -8.782 0.290 1.00 84.56 95 ILE A N 1
ATOM 781 C CA . ILE A 1 95 ? -5.582 -7.705 1.280 1.00 84.56 95 ILE A CA 1
ATOM 782 C C . ILE A 1 95 ? -4.171 -7.474 1.829 1.00 84.56 95 ILE A C 1
ATOM 784 O O . ILE A 1 95 ? -3.327 -8.367 1.869 1.00 84.56 95 ILE A O 1
ATOM 788 N N . ALA A 1 96 ? -3.882 -6.235 2.221 1.00 85.56 96 ALA A N 1
ATOM 789 C CA . ALA A 1 96 ? -2.610 -5.910 2.854 1.00 85.56 96 ALA A CA 1
ATOM 790 C C . ALA A 1 96 ? -2.528 -6.491 4.276 1.00 85.56 96 ALA A C 1
ATOM 792 O O . ALA A 1 96 ? -3.541 -6.646 4.959 1.00 85.56 96 ALA A O 1
ATOM 793 N N . SER A 1 97 ? -1.310 -6.733 4.765 1.00 87.06 97 SER A N 1
ATOM 794 C CA . SER A 1 97 ? -1.117 -7.174 6.147 1.00 87.06 97 SER A CA 1
ATOM 795 C C . SER A 1 97 ? -1.498 -6.080 7.146 1.00 87.06 97 SER A C 1
ATOM 797 O O . SER A 1 97 ? -1.423 -4.879 6.854 1.00 87.06 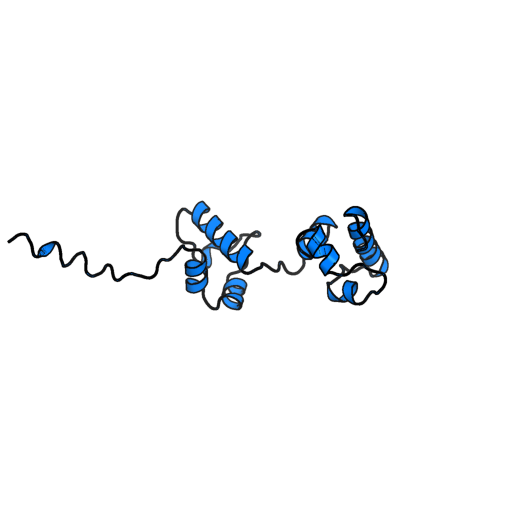97 SER A O 1
ATOM 799 N N . TYR A 1 98 ? -1.839 -6.487 8.371 1.00 89.00 98 TYR A N 1
ATOM 800 C CA . TYR A 1 98 ? -2.132 -5.559 9.466 1.00 89.00 98 TYR A CA 1
ATOM 801 C C . TYR A 1 98 ? -1.014 -4.522 9.674 1.00 89.00 98 TYR A C 1
ATOM 803 O O . TYR A 1 98 ? -1.286 -3.330 9.829 1.00 89.00 98 TYR A O 1
ATOM 811 N N . SER A 1 99 ? 0.249 -4.949 9.591 1.00 87.94 99 SER A N 1
ATOM 812 C CA . SER A 1 99 ? 1.413 -4.066 9.713 1.00 87.94 99 SER A CA 1
ATOM 813 C C . SER A 1 99 ? 1.436 -2.980 8.634 1.00 87.94 99 SER A C 1
ATOM 815 O O . SER A 1 99 ? 1.756 -1.830 8.932 1.00 87.94 99 SER A O 1
ATOM 817 N N . THR A 1 100 ? 1.027 -3.293 7.398 1.00 88.31 100 THR A N 1
ATOM 818 C CA . THR A 1 100 ? 0.913 -2.294 6.320 1.00 88.31 100 THR A CA 1
ATOM 819 C C . THR A 1 100 ? -0.183 -1.265 6.611 1.00 88.31 100 THR A C 1
ATOM 821 O O . THR A 1 100 ? 0.028 -0.068 6.398 1.00 88.31 100 THR A O 1
ATOM 824 N N . TYR A 1 101 ? -1.335 -1.688 7.144 1.00 90.25 101 TYR A N 1
ATOM 825 C CA . TYR A 1 101 ? -2.388 -0.760 7.578 1.00 90.25 101 TYR A CA 1
ATOM 826 C C . TYR A 1 101 ? -1.922 0.138 8.721 1.00 90.25 101 TYR A C 1
ATOM 828 O O . TYR A 1 101 ? -2.123 1.354 8.674 1.00 90.25 101 TYR A O 1
ATOM 836 N N . ARG A 1 102 ? -1.250 -0.437 9.722 1.00 89.31 102 ARG A N 1
ATOM 837 C CA . ARG A 1 102 ? -0.705 0.315 10.854 1.00 89.31 102 ARG A CA 1
ATOM 838 C C . ARG A 1 102 ? 0.322 1.352 10.394 1.00 89.31 102 ARG A C 1
ATOM 840 O O . ARG A 1 102 ? 0.221 2.502 10.799 1.00 89.31 102 ARG A O 1
ATOM 847 N N . GLN A 1 103 ? 1.230 0.995 9.484 1.00 88.56 103 GLN A N 1
ATOM 848 C CA . GLN A 1 103 ? 2.229 1.927 8.950 1.00 88.56 103 GLN A CA 1
ATOM 849 C C . GLN A 1 103 ? 1.597 3.091 8.167 1.00 88.56 103 GLN A C 1
ATOM 851 O O . GLN A 1 103 ? 2.032 4.230 8.300 1.00 88.56 103 GLN A O 1
ATOM 856 N N . LYS A 1 104 ? 0.562 2.837 7.351 1.00 87.19 104 LYS A N 1
ATOM 857 C CA . LYS A 1 104 ? -0.017 3.865 6.462 1.00 87.19 104 LYS A CA 1
ATOM 858 C C . LYS A 1 104 ? -1.100 4.736 7.093 1.00 87.19 104 LYS A C 1
ATOM 860 O O . LYS A 1 104 ? -1.273 5.881 6.670 1.00 87.19 104 LYS A O 1
ATOM 865 N N . PHE A 1 105 ? -1.851 4.195 8.049 1.00 87.75 105 PHE A N 1
ATOM 866 C CA . PHE A 1 105 ? -3.003 4.862 8.667 1.00 87.75 105 PHE A CA 1
ATOM 867 C C . PHE A 1 105 ? -2.807 5.117 10.168 1.00 87.75 105 PHE A C 1
ATOM 869 O O . PHE A 1 105 ? -3.629 5.788 10.793 1.00 87.75 105 PHE A O 1
ATOM 876 N N . GLY A 1 106 ? -1.732 4.597 10.761 1.00 88.06 106 GLY A N 1
ATOM 877 C CA . GLY A 1 106 ? -1.416 4.691 12.185 1.00 88.06 106 GLY A CA 1
ATOM 878 C C . GLY A 1 106 ? -2.122 3.623 13.018 1.00 88.06 106 GLY A C 1
ATOM 879 O O . GLY A 1 106 ? -1.474 2.877 13.747 1.00 88.06 106 GLY A O 1
ATOM 880 N N . ASN A 1 107 ? -3.452 3.517 12.916 1.00 88.25 107 ASN A N 1
ATOM 881 C CA . ASN A 1 107 ? -4.220 2.514 13.659 1.00 88.25 107 ASN A CA 1
ATOM 882 C C . ASN A 1 107 ? -5.436 1.979 12.887 1.00 88.25 107 ASN A C 1
ATOM 884 O O . ASN A 1 107 ? -5.953 2.618 11.972 1.00 88.25 107 ASN A O 1
ATOM 888 N N . TRP A 1 108 ? -5.918 0.803 13.299 1.00 89.38 108 TRP A N 1
ATOM 889 C CA . TRP A 1 108 ? -7.057 0.130 12.666 1.00 89.38 108 TRP A CA 1
ATOM 890 C C . TRP A 1 108 ? -8.370 0.916 12.789 1.00 89.38 108 TRP A C 1
ATOM 892 O O . TRP A 1 108 ? -9.165 0.952 11.856 1.00 89.38 108 TRP A O 1
ATOM 902 N N . LYS A 1 109 ? -8.578 1.640 13.899 1.00 87.75 109 LYS A N 1
ATOM 903 C CA . LYS A 1 109 ? -9.766 2.496 14.079 1.00 87.75 109 LYS A CA 1
ATOM 904 C C . LYS A 1 109 ? -9.866 3.579 12.996 1.00 87.75 109 LYS A C 1
ATOM 906 O O . LYS A 1 109 ? -10.957 3.835 12.494 1.00 87.75 109 LYS A O 1
ATOM 911 N N . LYS A 1 110 ? -8.746 4.196 12.604 1.00 89.69 110 LYS A N 1
ATOM 912 C CA . LYS A 1 110 ? -8.683 5.184 11.514 1.00 89.69 110 LYS A CA 1
ATOM 913 C C . LYS A 1 110 ? -9.022 4.549 10.167 1.00 89.69 110 LYS A C 1
ATOM 915 O O . LYS A 1 110 ? -9.748 5.167 9.395 1.00 89.69 110 LYS A O 1
ATOM 920 N N . VAL A 1 111 ? -8.560 3.321 9.919 1.00 90.69 111 VAL A N 1
ATOM 921 C CA . VAL A 1 111 ? -8.907 2.547 8.714 1.00 90.69 111 VAL A CA 1
ATOM 922 C C . VAL A 1 111 ? -10.416 2.328 8.644 1.00 90.69 111 VAL A C 1
ATOM 924 O O . VAL A 1 111 ? -11.042 2.702 7.660 1.00 90.69 111 VAL A O 1
ATOM 927 N N . LEU A 1 112 ? -11.020 1.812 9.716 1.00 89.62 112 LEU A N 1
ATOM 928 C CA . LEU A 1 112 ? -12.460 1.557 9.779 1.00 89.62 112 LEU A CA 1
ATOM 929 C C . LEU A 1 112 ? -13.296 2.844 9.673 1.00 89.62 112 LEU A C 1
ATOM 931 O O . LEU A 1 112 ? -14.346 2.843 9.033 1.00 89.62 112 LEU A O 1
ATOM 935 N N . LYS A 1 113 ? -12.815 3.960 10.238 1.00 89.06 113 LYS A N 1
ATOM 936 C CA . LYS A 1 113 ? -13.437 5.284 10.078 1.00 89.06 113 LYS A CA 1
ATOM 937 C C . LYS A 1 113 ? -13.416 5.740 8.616 1.00 89.06 113 LYS A C 1
ATOM 939 O O . LYS A 1 113 ? -14.441 6.175 8.106 1.00 89.06 113 LYS A O 1
ATOM 944 N N . GLN A 1 114 ? -12.277 5.619 7.932 1.00 88.88 114 GLN A N 1
ATOM 945 C CA . GLN A 1 114 ? -12.163 5.960 6.506 1.00 88.88 114 GLN A CA 1
ATOM 946 C C . GLN A 1 114 ? -12.946 4.997 5.604 1.00 88.88 114 GLN A C 1
ATOM 948 O O . GLN A 1 114 ? -13.466 5.402 4.569 1.00 88.88 114 GLN A O 1
ATOM 953 N N . ALA A 1 115 ? -13.085 3.738 6.018 1.00 87.44 115 ALA A N 1
ATOM 954 C CA . ALA A 1 115 ? -13.946 2.763 5.362 1.00 87.44 115 ALA A CA 1
ATOM 955 C C . ALA A 1 115 ? -15.444 3.022 5.597 1.00 87.44 115 ALA A C 1
ATOM 957 O O . ALA A 1 115 ? -16.267 2.368 4.966 1.00 87.44 115 ALA A O 1
ATOM 958 N N . GLY A 1 116 ? -15.812 3.971 6.465 1.00 86.50 116 GLY A N 1
ATOM 959 C CA . GLY A 1 116 ? -17.207 4.257 6.805 1.00 86.50 116 GLY A CA 1
ATOM 960 C C . GLY A 1 116 ? -17.869 3.173 7.661 1.00 86.50 116 GLY A C 1
ATOM 961 O O . GLY A 1 116 ? -19.085 3.182 7.812 1.00 86.50 116 GLY A O 1
ATOM 962 N N . LEU A 1 117 ? -17.083 2.254 8.231 1.00 83.69 117 LEU A N 1
ATOM 963 C CA . LEU A 1 117 ? -17.565 1.122 9.033 1.00 83.69 117 LEU A CA 1
ATOM 964 C C . LEU A 1 117 ? -17.758 1.481 10.510 1.00 83.69 117 LEU A C 1
ATOM 966 O O . LEU A 1 117 ? -18.429 0.766 11.246 1.00 83.69 117 LEU A O 1
ATOM 970 N N . ILE A 1 118 ? -17.168 2.591 10.957 1.00 79.94 118 ILE A N 1
ATOM 971 C CA . ILE A 1 118 ? -17.400 3.153 12.287 1.00 79.94 118 ILE A CA 1
ATOM 972 C C . ILE A 1 118 ? -17.870 4.593 12.110 1.00 79.94 118 ILE A C 1
ATOM 974 O O . ILE A 1 118 ? -17.092 5.461 11.704 1.00 79.94 118 ILE A O 1
ATOM 978 N N . LYS A 1 119 ? -19.126 4.869 12.469 1.00 62.16 119 LYS A N 1
ATOM 979 C CA . LYS A 1 119 ? -19.569 6.239 12.745 1.00 62.16 119 LYS A CA 1
ATOM 980 C C . LYS A 1 119 ? -19.025 6.648 14.113 1.00 62.16 119 LYS A C 1
ATOM 982 O O . LYS A 1 119 ? -18.959 5.830 15.033 1.00 62.16 119 LYS A O 1
ATOM 987 N N . LYS A 1 120 ? -18.595 7.910 14.243 1.00 48.75 120 LYS A N 1
ATOM 988 C CA . LYS A 1 120 ? -18.289 8.521 15.549 1.00 48.75 120 LYS A CA 1
ATOM 989 C C . LYS A 1 120 ? -19.463 8.154 16.462 1.00 48.75 120 LYS A C 1
ATOM 991 O O . LYS A 1 120 ? -20.598 8.305 16.016 1.00 48.75 120 LYS A O 1
ATOM 996 N N . LYS A 1 121 ? -19.218 7.637 17.674 1.00 45.84 121 LYS A N 1
ATOM 997 C CA . LYS A 1 121 ? -20.272 7.579 18.694 1.00 45.84 121 LYS A CA 1
ATOM 998 C C . LYS A 1 121 ? -20.797 9.015 18.820 1.00 45.84 121 LYS A C 1
ATOM 1000 O O . LYS A 1 121 ? -20.170 9.836 19.477 1.00 45.84 121 LYS A O 1
ATOM 1005 N N . SER A 1 122 ? -21.888 9.348 18.134 1.00 43.19 122 SER A N 1
ATOM 1006 C CA . SER A 1 122 ? -22.860 10.267 18.695 1.00 43.19 122 SER A CA 1
ATOM 1007 C C . SER A 1 122 ? -23.266 9.586 19.987 1.00 43.19 122 SER A C 1
ATOM 1009 O O . SER A 1 122 ? -23.642 8.414 19.949 1.00 43.19 122 SER A O 1
ATOM 1011 N N . ASN A 1 123 ? -23.048 10.252 21.113 1.00 43.44 123 ASN A N 1
ATOM 1012 C CA . ASN A 1 123 ? -23.381 9.763 22.442 1.00 43.44 123 ASN A CA 1
ATOM 1013 C C . ASN A 1 123 ? -24.819 9.205 22.450 1.00 43.44 123 ASN A C 1
ATOM 1015 O O . ASN A 1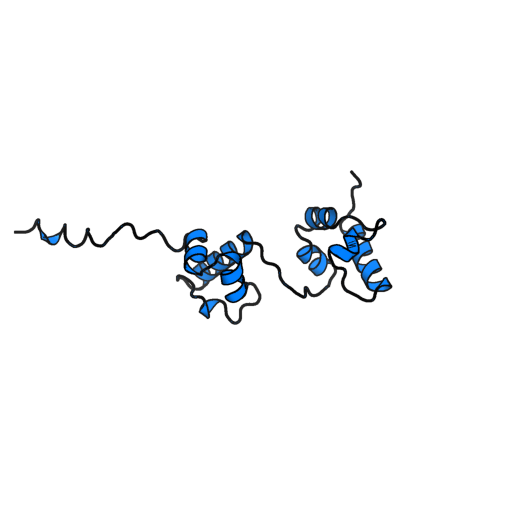 123 ? -25.771 9.949 22.636 1.00 43.44 123 ASN A O 1
ATOM 1019 N N . SER A 1 124 ? -24.997 7.902 22.212 1.00 43.06 124 SER A N 1
ATOM 1020 C CA . SER A 1 124 ? -26.295 7.221 22.290 1.00 43.06 124 SER A CA 1
ATOM 1021 C C . SER A 1 124 ? -26.529 6.637 23.684 1.00 43.06 124 SER A C 1
ATOM 1023 O O . SER A 1 124 ? -27.349 5.741 23.867 1.00 43.06 124 SER A O 1
ATOM 1025 N N . SER A 1 125 ? -25.813 7.156 24.684 1.00 43.12 125 SER A N 1
ATOM 1026 C CA . SER A 1 125 ? -26.038 6.898 26.104 1.00 43.12 125 SER A CA 1
ATOM 1027 C C . SER A 1 125 ? -27.109 7.806 26.727 1.00 43.12 125 SER A C 1
ATOM 1029 O O . SER A 1 125 ? -27.413 7.630 27.899 1.00 43.12 125 SER A O 1
ATOM 1031 N N . THR A 1 126 ? -27.746 8.710 25.969 1.00 44.88 126 THR A N 1
ATOM 1032 C CA . THR A 1 126 ? -28.802 9.611 26.488 1.00 44.88 126 THR A CA 1
ATOM 1033 C C . THR A 1 126 ? -30.232 9.262 26.056 1.00 44.88 126 THR A C 1
ATOM 1035 O O . THR A 1 126 ? -31.178 9.833 26.585 1.00 44.88 126 THR A O 1
ATOM 1038 N N . LEU A 1 127 ? -30.445 8.301 25.147 1.00 46.34 127 LEU A N 1
ATOM 1039 C CA . LEU A 1 127 ? -31.805 7.946 24.694 1.00 46.34 127 LEU A CA 1
ATOM 1040 C C . LEU A 1 127 ? -32.508 6.900 25.577 1.00 46.34 127 LEU A C 1
ATOM 1042 O O . LEU A 1 127 ? -33.735 6.872 25.622 1.00 46.34 127 LEU A O 1
ATOM 1046 N N . LYS A 1 128 ? -31.766 6.089 26.347 1.00 45.12 128 LYS A N 1
ATOM 1047 C CA . LYS A 1 128 ? -32.375 5.163 27.325 1.00 45.12 128 LYS A CA 1
ATOM 1048 C C . LYS A 1 128 ? -32.799 5.848 28.634 1.00 45.12 128 LYS A C 1
ATOM 1050 O O . LYS A 1 128 ? -33.651 5.308 29.332 1.00 45.12 128 LYS A O 1
ATOM 1055 N N . SER A 1 129 ? -32.267 7.032 28.953 1.00 47.31 129 SER A N 1
ATOM 1056 C CA . SER A 1 129 ? -32.656 7.803 30.145 1.00 47.31 129 SER A CA 1
ATOM 1057 C C . SER A 1 129 ? -33.858 8.730 29.916 1.00 47.31 129 SER A C 1
ATOM 1059 O O . SER A 1 129 ? -34.572 9.025 30.870 1.00 47.31 129 SER A O 1
ATOM 1061 N N . PHE A 1 130 ? -34.148 9.131 28.672 1.00 47.28 130 PHE A N 1
ATOM 1062 C CA . PHE A 1 130 ? -35.283 10.015 28.364 1.00 47.28 130 PHE A CA 1
ATOM 1063 C C . PHE A 1 130 ? -36.641 9.301 28.272 1.00 47.28 130 PHE A C 1
ATOM 1065 O O . PHE A 1 130 ? -37.665 9.895 28.600 1.00 47.28 130 PHE A O 1
ATOM 1072 N N . ILE A 1 131 ? -36.678 8.018 27.894 1.00 51.09 131 ILE A N 1
ATOM 1073 C CA . ILE A 1 131 ? -37.948 7.278 27.742 1.00 51.09 131 ILE A CA 1
ATOM 1074 C C . ILE A 1 131 ? -38.498 6.784 29.096 1.00 51.09 131 ILE A C 1
ATOM 1076 O O . ILE A 1 131 ? -39.701 6.579 29.235 1.00 51.09 131 ILE A O 1
ATOM 1080 N N . LYS A 1 132 ? -37.663 6.667 30.141 1.00 47.12 132 LYS A N 1
ATOM 1081 C CA . LYS A 1 132 ? -38.097 6.168 31.462 1.00 47.12 132 LYS A CA 1
ATOM 1082 C C . LYS A 1 132 ? -38.726 7.238 32.374 1.00 47.12 132 LYS A C 1
ATOM 1084 O O . LYS A 1 132 ? -39.265 6.885 33.413 1.00 47.12 132 LYS A O 1
ATOM 1089 N N . LYS A 1 133 ? -38.698 8.524 31.994 1.00 49.16 133 LYS A N 1
ATOM 1090 C CA . LYS A 1 133 ? -39.237 9.643 32.802 1.00 49.16 133 LYS A CA 1
ATOM 1091 C C . LYS A 1 133 ? -40.597 10.191 32.344 1.00 49.16 133 LYS A C 1
ATOM 1093 O O . LYS A 1 133 ? -41.070 11.155 32.925 1.00 49.16 133 LYS A O 1
ATOM 1098 N N . LYS A 1 134 ? -41.237 9.595 31.328 1.00 48.91 134 LYS A N 1
ATOM 1099 C CA . LYS A 1 134 ? -42.556 10.033 30.816 1.00 48.91 134 LYS A CA 1
ATOM 1100 C C . LYS A 1 134 ? -43.703 9.034 31.040 1.00 48.91 134 LYS A C 1
ATOM 1102 O O . LYS A 1 134 ? -44.739 9.134 30.393 1.00 48.91 134 LYS A O 1
ATOM 1107 N N . LYS A 1 135 ? -43.522 8.068 31.944 1.00 46.53 135 LYS A N 1
ATOM 1108 C CA . LYS A 1 135 ? -44.581 7.158 32.412 1.00 46.53 135 LYS A CA 1
ATOM 1109 C C . LYS A 1 135 ? -44.474 6.930 33.923 1.00 46.53 135 LYS A C 1
ATOM 1111 O O . LYS A 1 135 ? -44.119 5.834 34.352 1.00 46.53 135 LYS A O 1
ATOM 1116 N N . LYS A 1 136 ? -44.710 7.983 34.698 1.00 40.88 136 LYS A N 1
ATOM 1117 C CA . LYS A 1 136 ? -45.416 7.991 35.987 1.00 40.88 136 LYS A CA 1
ATOM 1118 C C . LYS A 1 136 ? -45.439 9.415 36.515 1.00 40.88 136 LYS A C 1
ATOM 1120 O O . LYS A 1 136 ? -44.390 10.080 36.376 1.00 40.88 136 LYS A O 1
#

Sequence (136 aa):
MKKYTKEQLIFYIQNFHKKKKKVPTIKDINSDKKSPSSSTYANRFGSWNKTLIVCGFKINKKKYSKKEMIESVKLLSKELGKIPKGSDLKNREWIASYSTYRQKFGNWKKVLKQAGLIKKKSNSSTLKSFIKKKKK

Secondary structure (DSSP, 8-state):
-----HHHHHHHHHHHHHHHSSPPPHHHHHH-TTSPPHHHHHHHHSSHHHHHHHTT---SS----HHHHHHHHHHHHHHHTSPPPGGGGTT-TTS--HHHHHHHHSSHHHHHHHTT-S-----TTSHHHHGGGS--

Radius of gyration: 23.06 Å; chains: 1; bounding box: 65×29×64 Å

pLDDT: mean 78.09, std 13.91, range [40.88, 90.88]